Protein AF-A0A7K4B7P2-F1 (afdb_monomer)

Secondary structure (DSSP, 8-state):
-HHHHHTTTSS-HHHHHHHHHHHHHHHHTSPPPHHHHHHHHHHHHHHHGGGS-HHHHHHHHHHHHHHHTTSS-THHHHHHHHHHHHHTT-HHHHT-TTT-SS-GGGTSPPTTTSTTSS-TT--

Structure (mmCIF, N/CA/C/O backbone):
data_AF-A0A7K4B7P2-F1
#
_entry.id   AF-A0A7K4B7P2-F1
#
loop_
_atom_site.group_PDB
_atom_site.id
_atom_site.type_symbol
_atom_site.label_atom_id
_atom_site.label_alt_id
_atom_site.label_comp_id
_atom_site.label_asym_id
_atom_site.label_entity_id
_atom_site.label_seq_id
_atom_site.pdbx_PDB_ins_code
_atom_site.Cartn_x
_atom_site.Cartn_y
_atom_site.Cartn_z
_atom_site.occupancy
_atom_site.B_iso_or_equiv
_atom_site.auth_seq_id
_atom_site.auth_comp_id
_atom_site.auth_asym_id
_atom_site.auth_atom_id
_atom_site.pdbx_PDB_model_num
ATOM 1 N N . MET A 1 1 ? 13.313 4.620 -20.485 1.00 82.69 1 MET A N 1
ATOM 2 C CA . MET A 1 1 ? 12.698 3.725 -21.493 1.00 82.69 1 MET A CA 1
ATOM 3 C C . MET A 1 1 ? 11.807 4.439 -22.514 1.00 82.69 1 MET A C 1
ATOM 5 O O . MET A 1 1 ? 11.794 3.994 -23.649 1.00 82.69 1 MET A O 1
ATOM 9 N N . GLY A 1 2 ? 11.124 5.552 -22.193 1.00 83.56 2 GLY A N 1
ATOM 10 C CA . GLY A 1 2 ? 10.217 6.226 -23.148 1.00 83.56 2 GLY A CA 1
ATOM 11 C C . GLY A 1 2 ? 10.833 6.599 -24.507 1.00 83.56 2 GLY A C 1
ATOM 12 O O . GLY A 1 2 ? 10.188 6.434 -25.532 1.00 83.56 2 GLY A O 1
ATOM 13 N N . ARG A 1 3 ? 12.111 7.005 -24.536 1.00 83.62 3 ARG A N 1
ATOM 14 C CA . ARG A 1 3 ? 12.836 7.290 -25.787 1.00 83.62 3 ARG A CA 1
ATOM 15 C C . ARG A 1 3 ? 12.987 6.058 -26.692 1.00 83.62 3 ARG A C 1
ATOM 17 O O . ARG A 1 3 ? 12.786 6.194 -27.887 1.00 83.62 3 ARG A O 1
ATOM 24 N N . LEU A 1 4 ? 13.286 4.888 -26.117 1.00 84.81 4 LEU A N 1
ATOM 25 C CA . LEU A 1 4 ? 13.428 3.621 -26.851 1.00 84.81 4 LEU A CA 1
ATOM 26 C C . LEU A 1 4 ? 12.094 3.189 -27.477 1.00 84.81 4 LEU A C 1
ATOM 28 O O . LEU A 1 4 ? 12.049 2.776 -28.628 1.00 84.81 4 LEU A O 1
ATOM 32 N N . VAL A 1 5 ? 10.998 3.325 -26.725 1.00 84.81 5 VAL A N 1
ATOM 33 C CA . VAL A 1 5 ? 9.649 2.995 -27.216 1.00 84.81 5 VAL A CA 1
ATOM 34 C C . VAL A 1 5 ? 9.214 3.962 -28.323 1.00 84.81 5 VAL A C 1
ATOM 36 O O . VAL A 1 5 ? 8.577 3.550 -29.288 1.00 84.81 5 VAL A O 1
ATOM 39 N N . ALA A 1 6 ? 9.581 5.242 -28.212 1.00 83.25 6 ALA A N 1
ATOM 40 C CA . ALA A 1 6 ? 9.258 6.257 -29.212 1.00 83.25 6 ALA A CA 1
ATOM 41 C C . ALA A 1 6 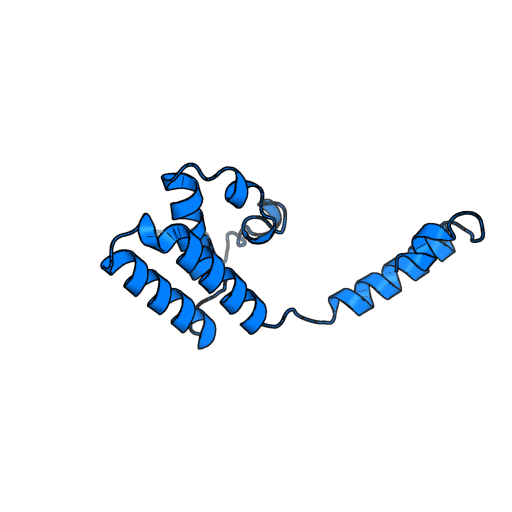? 10.049 6.098 -30.526 1.00 83.25 6 ALA A C 1
ATOM 43 O O . ALA A 1 6 ? 9.553 6.492 -31.577 1.00 83.25 6 ALA A O 1
ATOM 44 N N . SER A 1 7 ? 11.246 5.500 -30.501 1.00 76.38 7 SER A N 1
ATOM 45 C CA . SER A 1 7 ? 12.098 5.287 -31.683 1.00 76.38 7 SER A CA 1
ATOM 46 C C . SER A 1 7 ? 11.806 3.986 -32.450 1.00 76.38 7 SER A C 1
ATOM 48 O O . SER A 1 7 ? 12.668 3.500 -33.179 1.00 76.38 7 SER A O 1
ATOM 50 N N . ARG A 1 8 ? 10.598 3.417 -32.311 1.00 66.50 8 ARG A N 1
ATOM 51 C CA . ARG A 1 8 ? 10.213 2.094 -32.849 1.00 66.50 8 ARG A CA 1
ATOM 52 C C . ARG A 1 8 ? 10.375 1.939 -34.368 1.00 66.50 8 ARG A C 1
ATOM 54 O O . ARG A 1 8 ? 10.548 0.827 -34.842 1.00 66.50 8 ARG A O 1
ATOM 61 N N . THR A 1 9 ? 10.298 3.020 -35.139 1.00 66.12 9 THR A N 1
ATOM 62 C CA . THR A 1 9 ? 10.434 2.993 -36.607 1.00 66.12 9 THR A CA 1
ATOM 63 C C . THR A 1 9 ? 11.880 2.985 -37.103 1.00 66.12 9 THR A C 1
ATOM 65 O O . THR A 1 9 ? 12.097 2.775 -38.291 1.00 66.12 9 THR A O 1
ATOM 68 N N . ALA A 1 10 ? 12.861 3.225 -36.228 1.00 72.50 10 ALA A N 1
ATOM 69 C CA . ALA A 1 10 ? 14.272 3.366 -36.598 1.00 72.50 10 ALA A CA 1
ATOM 70 C C . ALA A 1 10 ? 15.126 2.122 -36.293 1.00 72.50 10 ALA A C 1
ATOM 72 O O . ALA A 1 10 ? 16.324 2.136 -36.562 1.00 72.50 10 ALA A O 1
ATOM 73 N N . MET A 1 11 ? 14.536 1.076 -35.711 1.00 74.50 11 MET A N 1
ATOM 74 C CA . MET A 1 11 ? 15.244 -0.117 -35.251 1.00 74.50 11 MET A CA 1
ATOM 75 C C . MET A 1 11 ? 14.477 -1.373 -35.653 1.00 74.50 11 MET A C 1
ATOM 77 O O . MET A 1 11 ? 13.249 -1.344 -35.771 1.00 74.50 11 MET A O 1
ATOM 81 N N . ASP A 1 12 ? 15.199 -2.475 -35.827 1.00 87.38 12 ASP A N 1
ATOM 82 C CA . ASP A 1 12 ? 14.573 -3.778 -36.001 1.00 87.38 12 ASP A CA 1
ATOM 83 C C . ASP A 1 12 ? 13.731 -4.141 -34.749 1.00 87.38 12 ASP A C 1
ATOM 85 O O . ASP A 1 12 ? 14.108 -3.784 -33.618 1.00 87.38 12 ASP A O 1
ATOM 89 N N . PRO A 1 13 ? 12.559 -4.790 -34.902 1.00 85.06 13 PRO A N 1
ATOM 90 C CA . PRO A 1 13 ? 11.715 -5.157 -33.770 1.00 85.06 13 PRO A CA 1
ATOM 91 C C . PRO A 1 13 ? 12.414 -6.039 -32.731 1.00 85.06 13 PRO A C 1
ATOM 93 O O . PRO A 1 13 ? 12.216 -5.812 -31.534 1.00 85.06 13 PRO A O 1
ATOM 96 N N . ASP A 1 14 ? 13.247 -6.993 -33.149 1.00 88.69 14 ASP A N 1
ATOM 97 C CA . ASP A 1 14 ? 13.901 -7.924 -32.226 1.00 88.69 14 ASP A CA 1
ATOM 98 C C . ASP A 1 14 ? 14.976 -7.210 -31.400 1.00 88.69 14 ASP A C 1
ATOM 100 O O . ASP A 1 14 ? 15.052 -7.381 -30.177 1.00 88.69 14 ASP A O 1
ATOM 104 N N . GLU A 1 15 ? 15.738 -6.313 -32.031 1.00 88.00 15 GLU A N 1
ATOM 105 C CA . GLU A 1 15 ? 16.686 -5.432 -31.339 1.00 88.00 15 GLU A CA 1
ATOM 106 C C . GLU A 1 15 ? 15.975 -4.515 -30.335 1.00 88.00 15 GLU A C 1
ATOM 108 O O . GLU A 1 15 ? 16.423 -4.351 -29.194 1.00 88.00 15 GLU A O 1
ATOM 113 N N . SER A 1 16 ? 14.819 -3.969 -30.724 1.00 86.88 16 SER A N 1
ATOM 114 C CA . SER A 1 16 ? 13.999 -3.116 -29.858 1.00 86.88 16 SER A CA 1
ATOM 115 C C . SER A 1 16 ? 13.494 -3.871 -28.628 1.00 86.88 16 SER A C 1
ATOM 117 O O . SER A 1 16 ? 13.548 -3.347 -27.510 1.00 86.88 16 SER A O 1
ATOM 119 N N . PHE A 1 17 ? 13.013 -5.105 -28.806 1.00 90.06 17 PHE A N 1
ATOM 120 C CA . PHE A 1 17 ? 12.532 -5.937 -27.704 1.00 90.06 17 PHE A CA 1
ATOM 121 C C . PHE A 1 17 ? 13.658 -6.349 -26.767 1.00 90.06 17 PHE A C 1
ATOM 123 O O . PHE A 1 17 ? 13.487 -6.274 -25.547 1.00 90.06 17 PHE A O 1
ATOM 130 N N . PHE A 1 18 ? 14.817 -6.729 -27.306 1.00 91.75 18 PHE A N 1
ATOM 131 C CA . PHE A 1 18 ? 15.973 -7.077 -26.490 1.00 91.75 18 PHE A CA 1
ATOM 132 C C . PHE A 1 18 ? 16.447 -5.883 -25.653 1.00 91.75 18 PHE A C 1
ATOM 134 O O . PHE A 1 18 ? 16.626 -6.007 -24.438 1.00 91.75 18 PHE A O 1
ATOM 141 N N . ALA A 1 19 ? 16.571 -4.702 -26.266 1.00 90.44 19 ALA A N 1
ATOM 142 C CA . ALA A 1 19 ? 16.942 -3.476 -25.565 1.00 90.44 19 ALA A CA 1
ATOM 143 C C . ALA A 1 19 ? 15.915 -3.098 -24.485 1.00 90.44 19 ALA A C 1
ATOM 145 O O . ALA A 1 19 ? 16.289 -2.730 -23.368 1.00 90.44 19 ALA A O 1
ATOM 146 N N . TYR A 1 20 ? 14.617 -3.229 -24.783 1.00 91.81 20 TYR A N 1
ATOM 147 C CA . TYR A 1 20 ? 13.558 -2.943 -23.819 1.00 91.81 20 TYR A CA 1
ATOM 148 C C . TYR A 1 20 ? 13.600 -3.913 -22.639 1.00 91.81 20 TYR A C 1
ATOM 150 O O . TYR A 1 20 ? 13.569 -3.475 -21.490 1.00 91.81 20 TYR A O 1
ATOM 158 N N . ARG A 1 21 ? 13.720 -5.219 -22.909 1.00 92.50 21 ARG A N 1
ATOM 159 C CA . ARG A 1 21 ? 13.826 -6.260 -21.882 1.00 92.50 21 ARG A CA 1
ATOM 160 C C . ARG A 1 21 ? 15.002 -5.991 -20.953 1.00 92.50 21 ARG A C 1
ATOM 162 O O . ARG A 1 21 ? 14.822 -6.032 -19.742 1.00 92.50 21 ARG A O 1
ATOM 169 N N . THR A 1 22 ? 16.178 -5.705 -21.503 1.00 93.94 22 THR A N 1
ATOM 170 C CA . THR A 1 22 ? 17.387 -5.432 -20.715 1.00 93.94 22 THR A CA 1
ATOM 171 C C . THR A 1 22 ? 17.174 -4.245 -19.780 1.00 93.94 22 THR A C 1
ATOM 173 O O . THR A 1 22 ? 17.335 -4.386 -18.570 1.00 93.94 22 THR A O 1
ATOM 176 N N . LEU A 1 23 ? 16.681 -3.118 -20.304 1.00 92.19 23 LEU A N 1
ATOM 177 C CA . LEU A 1 23 ? 16.400 -1.931 -19.490 1.00 92.19 23 LEU A CA 1
ATOM 178 C C . LEU A 1 23 ? 15.298 -2.166 -18.450 1.00 92.19 23 LEU A C 1
ATOM 180 O O . LEU A 1 23 ? 15.362 -1.617 -17.350 1.00 92.19 23 LEU A O 1
ATOM 184 N N . LEU A 1 24 ? 14.273 -2.954 -18.782 1.00 91.31 24 LEU A N 1
ATOM 185 C CA . LEU A 1 24 ? 13.208 -3.301 -17.846 1.00 91.31 24 LEU A CA 1
ATOM 186 C C . LEU A 1 24 ? 13.740 -4.175 -16.709 1.00 91.31 24 LEU A C 1
ATOM 188 O O . LEU A 1 24 ? 13.478 -3.873 -15.548 1.00 91.31 24 LEU A O 1
ATOM 192 N N . CYS A 1 25 ? 14.513 -5.217 -17.020 1.00 92.38 25 CYS A N 1
ATOM 193 C CA . CYS A 1 25 ? 15.157 -6.060 -16.016 1.00 92.38 25 CYS A CA 1
ATOM 194 C C . CYS A 1 25 ? 16.077 -5.235 -15.108 1.00 92.38 25 CYS A C 1
ATOM 196 O O . CYS A 1 25 ? 15.985 -5.350 -13.888 1.00 92.38 25 CYS A O 1
ATOM 198 N N . GLU A 1 26 ? 16.898 -4.351 -15.679 1.00 92.25 26 GLU A N 1
ATOM 199 C CA . GLU A 1 26 ? 17.739 -3.428 -14.913 1.00 92.25 26 GLU A CA 1
ATOM 200 C C . GLU A 1 26 ? 16.906 -2.526 -13.997 1.00 92.25 26 GLU A C 1
ATOM 202 O O . GLU A 1 26 ? 17.221 -2.387 -12.817 1.00 92.25 26 GLU A O 1
ATOM 207 N N . ALA A 1 27 ? 15.803 -1.961 -14.489 1.00 88.44 27 ALA A N 1
ATOM 208 C CA . ALA A 1 27 ? 14.928 -1.120 -13.678 1.00 88.44 27 ALA A CA 1
ATOM 209 C C . ALA A 1 27 ? 14.264 -1.894 -12.524 1.00 88.44 27 ALA A C 1
ATOM 211 O O . ALA A 1 27 ? 14.166 -1.369 -11.414 1.00 88.44 27 ALA A O 1
ATOM 212 N N . LEU A 1 28 ? 13.844 -3.140 -12.768 1.00 87.75 28 LEU A N 1
ATOM 213 C CA . LEU A 1 28 ? 13.197 -4.004 -11.776 1.00 87.75 28 LEU A CA 1
A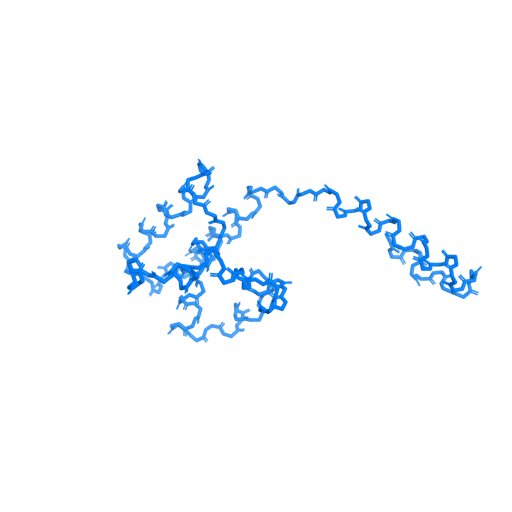TOM 214 C C . LEU A 1 28 ? 14.166 -4.556 -10.721 1.00 87.75 28 LEU A C 1
ATOM 216 O O . LEU A 1 28 ? 13.715 -4.956 -9.650 1.00 87.75 28 LEU A O 1
ATOM 220 N N . THR A 1 29 ? 15.483 -4.535 -10.963 1.00 88.62 29 THR A N 1
ATOM 221 C CA . THR A 1 29 ? 16.473 -4.929 -9.937 1.00 88.62 29 THR A CA 1
ATOM 222 C C . THR A 1 29 ? 16.424 -4.032 -8.700 1.00 88.62 29 THR A C 1
ATOM 224 O O . THR A 1 29 ? 16.806 -4.440 -7.601 1.00 88.62 29 THR A O 1
ATOM 227 N N . LYS A 1 30 ? 15.926 -2.802 -8.850 1.00 82.50 30 LYS A N 1
ATOM 228 C CA . LYS A 1 30 ? 15.806 -1.852 -7.754 1.00 82.50 30 LYS A CA 1
ATOM 229 C C . LYS A 1 30 ? 14.521 -2.103 -6.969 1.00 82.50 30 LYS A C 1
ATOM 231 O O . LYS A 1 30 ? 13.450 -1.618 -7.324 1.00 82.50 30 LYS A O 1
ATOM 236 N N . VAL A 1 31 ? 14.656 -2.803 -5.846 1.00 79.31 31 VAL A N 1
ATOM 237 C CA . VAL A 1 31 ? 13.538 -3.065 -4.931 1.00 79.31 31 VAL A CA 1
ATOM 238 C C . VAL A 1 31 ? 12.949 -1.742 -4.403 1.00 79.31 31 VAL A C 1
ATOM 240 O O . VAL A 1 31 ? 13.707 -0.863 -3.964 1.00 79.31 31 VAL A O 1
ATOM 243 N N . PRO A 1 32 ? 11.611 -1.571 -4.410 1.00 79.88 32 PRO A N 1
ATOM 244 C CA . PRO A 1 32 ? 10.961 -0.430 -3.778 1.00 79.88 32 PRO A CA 1
ATOM 245 C C . PRO A 1 32 ? 11.341 -0.320 -2.299 1.00 79.88 32 PRO A C 1
ATOM 247 O O . PRO A 1 32 ? 11.353 -1.307 -1.564 1.00 79.88 32 PRO A O 1
ATOM 250 N N . ARG A 1 33 ? 11.626 0.898 -1.831 1.00 89.12 33 ARG A N 1
ATOM 251 C CA . ARG A 1 33 ? 11.927 1.125 -0.413 1.00 89.12 33 ARG A CA 1
ATOM 252 C C . ARG A 1 33 ? 10.676 0.862 0.424 1.00 89.12 33 ARG A C 1
ATOM 254 O O . ARG A 1 33 ? 9.633 1.452 0.151 1.00 89.12 33 ARG A O 1
ATOM 261 N N . TYR A 1 34 ? 10.794 0.061 1.484 1.00 91.69 34 TYR A N 1
ATOM 262 C CA . TYR A 1 34 ? 9.685 -0.224 2.409 1.00 91.69 34 TYR A CA 1
ATOM 263 C C . TYR A 1 34 ? 9.072 1.057 3.008 1.00 91.69 34 TYR A C 1
ATOM 265 O O . TYR A 1 34 ? 7.868 1.131 3.241 1.00 91.69 34 TYR A O 1
ATOM 273 N N . THR A 1 35 ? 9.879 2.112 3.168 1.00 95.12 35 THR A N 1
ATOM 274 C CA . THR A 1 35 ? 9.432 3.440 3.607 1.00 95.12 35 THR A CA 1
ATOM 275 C C . THR A 1 35 ? 8.401 4.066 2.671 1.00 95.12 35 THR A C 1
ATOM 277 O O . THR A 1 35 ? 7.503 4.757 3.138 1.00 95.12 35 THR A O 1
ATOM 280 N N . ASN A 1 36 ? 8.481 3.808 1.361 1.00 94.56 36 ASN A N 1
ATOM 281 C CA . ASN A 1 36 ? 7.488 4.308 0.409 1.00 94.56 36 ASN A CA 1
ATOM 282 C C . ASN A 1 36 ? 6.131 3.644 0.653 1.00 94.56 36 ASN A C 1
ATOM 284 O O . ASN A 1 36 ? 5.115 4.330 0.667 1.00 94.56 36 ASN A O 1
ATOM 288 N N . ASN A 1 37 ? 6.121 2.335 0.921 1.00 95.44 37 ASN A N 1
ATOM 289 C CA . ASN A 1 37 ? 4.896 1.626 1.282 1.00 95.44 37 ASN A CA 1
ATOM 290 C C . ASN A 1 37 ? 4.317 2.172 2.590 1.00 95.44 37 ASN A C 1
ATOM 292 O O . ASN A 1 37 ? 3.126 2.438 2.653 1.00 95.44 37 ASN A O 1
ATOM 296 N N . ILE A 1 38 ? 5.152 2.412 3.609 1.00 97.50 38 ILE A N 1
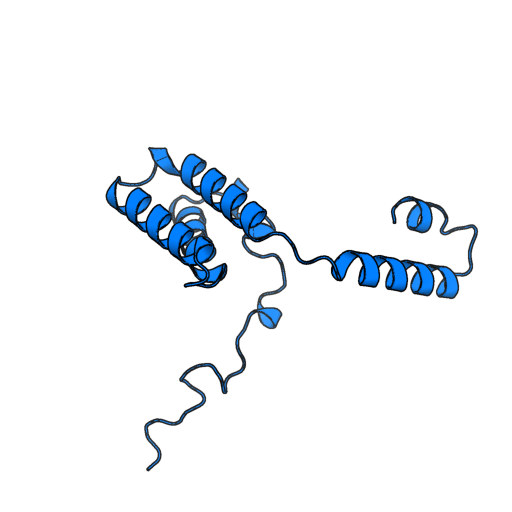ATOM 297 C CA . ILE A 1 38 ? 4.713 3.032 4.871 1.00 97.50 38 ILE A CA 1
ATOM 298 C C . ILE A 1 38 ? 4.047 4.385 4.618 1.00 97.50 38 ILE A C 1
ATOM 300 O O . ILE A 1 38 ? 2.983 4.642 5.171 1.00 97.50 38 ILE A O 1
ATOM 304 N N . ASN A 1 39 ? 4.638 5.234 3.775 1.00 97.81 39 ASN A N 1
ATOM 305 C CA . ASN A 1 39 ? 4.052 6.532 3.451 1.00 97.81 39 ASN A CA 1
ATOM 306 C C . ASN A 1 39 ? 2.667 6.371 2.814 1.00 97.81 39 ASN A C 1
ATOM 308 O O . ASN A 1 39 ? 1.721 7.013 3.260 1.00 97.81 39 ASN A O 1
ATOM 312 N N . VAL A 1 40 ? 2.520 5.474 1.833 1.00 96.88 40 VAL A N 1
ATOM 313 C CA . VAL A 1 40 ? 1.219 5.185 1.204 1.00 96.88 40 VAL A CA 1
ATOM 314 C C . VAL A 1 40 ? 0.202 4.688 2.237 1.00 96.88 40 VAL A C 1
ATOM 316 O O . VAL A 1 40 ? -0.907 5.212 2.300 1.00 96.88 40 VAL A O 1
ATOM 319 N N . LEU A 1 41 ? 0.588 3.745 3.102 1.00 97.94 41 LEU A N 1
ATOM 320 C CA . LEU A 1 41 ? -0.275 3.220 4.167 1.00 97.94 41 LEU A CA 1
ATOM 321 C C . LEU A 1 41 ? -0.740 4.329 5.128 1.00 97.94 41 LEU A C 1
ATOM 323 O O . LEU A 1 41 ? -1.915 4.381 5.483 1.00 97.94 41 LEU A O 1
ATOM 327 N N . LEU A 1 42 ? 0.159 5.237 5.523 1.00 98.31 42 LEU A N 1
ATOM 328 C CA . LEU A 1 42 ? -0.171 6.371 6.391 1.00 98.31 42 LEU A CA 1
ATOM 329 C C . LEU A 1 42 ? -1.090 7.386 5.701 1.00 98.31 42 LEU A C 1
ATOM 331 O O . LEU A 1 42 ? -2.005 7.902 6.340 1.00 98.31 42 LEU A O 1
ATOM 335 N N . HIS A 1 43 ? -0.892 7.647 4.406 1.00 97.81 43 HIS A N 1
ATOM 336 C CA . HIS A 1 43 ? -1.785 8.513 3.634 1.00 97.81 43 HIS A CA 1
ATOM 337 C C . HIS A 1 43 ? -3.204 7.939 3.547 1.00 97.81 43 HIS A C 1
ATOM 339 O O . HIS A 1 43 ? -4.168 8.665 3.783 1.00 97.81 43 HIS A O 1
ATOM 345 N N . ILE A 1 44 ? -3.341 6.638 3.281 1.00 97.12 44 ILE A N 1
ATOM 346 C CA . ILE A 1 44 ? -4.645 5.961 3.238 1.00 97.12 44 ILE A CA 1
ATOM 347 C C . ILE A 1 44 ? -5.296 5.938 4.633 1.00 97.12 44 ILE A C 1
ATOM 349 O O . ILE A 1 44 ? -6.493 6.188 4.764 1.00 97.12 44 ILE A O 1
ATOM 353 N N . LEU A 1 45 ? -4.525 5.700 5.700 1.00 98.06 45 LEU A N 1
ATOM 354 C CA . LEU A 1 45 ? -5.033 5.814 7.072 1.00 98.06 45 LEU A CA 1
ATOM 355 C C . LEU A 1 45 ? -5.572 7.224 7.357 1.00 98.06 45 LEU A C 1
ATOM 357 O O . LEU A 1 45 ? -6.660 7.364 7.914 1.00 98.06 45 LEU A O 1
ATOM 361 N N . GLY A 1 46 ? -4.828 8.265 6.971 1.00 97.56 46 GLY A N 1
ATOM 362 C CA . GLY A 1 46 ? -5.263 9.655 7.106 1.00 97.56 46 GLY A CA 1
ATOM 363 C C . GLY A 1 46 ? -6.566 9.925 6.355 1.00 97.56 46 GLY A C 1
ATOM 364 O O . GLY A 1 46 ? -7.476 10.536 6.913 1.00 97.56 46 GLY A O 1
ATOM 365 N N . TYR A 1 47 ? -6.693 9.387 5.141 1.00 97.12 47 TYR A N 1
ATOM 366 C CA . TYR A 1 47 ? -7.902 9.481 4.325 1.00 97.12 47 TYR A CA 1
ATOM 367 C C . TYR A 1 47 ? -9.143 8.902 5.029 1.00 97.12 47 TYR A C 1
ATOM 369 O O . TYR A 1 47 ? -10.201 9.527 5.045 1.00 97.12 47 TYR A O 1
ATOM 377 N N . PHE A 1 48 ? -9.014 7.739 5.675 1.00 97.19 48 PHE A N 1
ATOM 378 C CA . PHE A 1 48 ? -10.121 7.110 6.405 1.00 97.19 48 PHE A CA 1
ATOM 379 C C . PHE A 1 48 ? -10.317 7.631 7.827 1.00 97.19 48 PHE A C 1
ATOM 381 O O . PHE A 1 48 ? -11.261 7.209 8.493 1.00 97.19 48 PHE A O 1
ATOM 388 N N . SER A 1 49 ? -9.456 8.525 8.317 1.00 94.81 49 SER A N 1
ATOM 389 C CA . SER A 1 49 ? -9.404 8.863 9.738 1.00 94.81 49 SER A CA 1
ATOM 390 C C . SER A 1 49 ? -10.743 9.384 10.286 1.00 94.81 49 SER A C 1
ATOM 392 O O . SER A 1 49 ? -11.157 8.962 11.358 1.00 94.81 49 SER A O 1
ATOM 394 N N . GLU A 1 50 ? -11.498 10.199 9.561 1.00 96.75 50 GLU A N 1
ATOM 395 C CA . GLU A 1 50 ? -12.810 10.676 10.039 1.00 96.75 50 GLU A CA 1
ATOM 396 C C . GLU A 1 50 ? -13.924 9.611 9.977 1.00 96.75 50 GLU A C 1
ATOM 398 O O . GLU A 1 50 ? -14.989 9.784 10.563 1.00 96.75 50 GLU A O 1
ATOM 403 N N . LYS A 1 51 ? -13.688 8.485 9.292 1.00 97.06 51 LYS A N 1
ATOM 404 C CA . LYS A 1 51 ? -14.668 7.404 9.089 1.00 97.06 51 LYS A CA 1
ATOM 405 C C . LYS A 1 51 ? -14.481 6.222 10.049 1.00 97.06 51 LYS A C 1
ATOM 407 O O . LYS A 1 51 ? -15.315 5.321 10.064 1.00 97.06 51 LYS A O 1
ATOM 412 N N . VAL A 1 52 ? -13.396 6.189 10.828 1.00 97.69 52 VAL A N 1
ATOM 413 C CA . VAL A 1 52 ? -13.036 5.051 11.695 1.00 97.69 52 VAL A CA 1
ATOM 414 C C . VAL A 1 52 ? -12.917 5.452 13.163 1.00 97.69 52 VAL A C 1
ATOM 416 O O . VAL A 1 52 ? -12.521 6.570 13.501 1.00 97.69 52 VAL A O 1
ATOM 419 N N . SER A 1 53 ? -13.212 4.513 14.059 1.00 98.00 53 SER A N 1
ATOM 420 C CA . SER A 1 53 ? -13.053 4.708 15.498 1.00 98.00 53 SER A CA 1
ATOM 421 C C . SER A 1 53 ? -11.585 4.893 15.890 1.00 98.00 53 SER A C 1
ATOM 423 O O . SER A 1 53 ? -10.662 4.423 15.221 1.00 98.00 53 SER A O 1
ATOM 425 N N . ILE A 1 54 ? -11.349 5.519 17.045 1.00 97.94 54 ILE A N 1
ATOM 426 C CA . ILE A 1 54 ? -9.999 5.664 17.607 1.00 97.94 54 ILE A CA 1
ATOM 427 C C . ILE A 1 54 ? -9.296 4.307 17.796 1.00 97.94 54 ILE A C 1
ATOM 429 O O . ILE A 1 54 ? -8.093 4.189 17.565 1.00 97.94 54 ILE A O 1
ATOM 433 N N . ASN A 1 55 ? -10.049 3.259 18.145 1.00 98.31 55 ASN A N 1
ATOM 434 C CA . ASN A 1 55 ? -9.518 1.910 18.331 1.00 98.31 55 ASN A CA 1
ATOM 435 C C . ASN A 1 55 ? -9.031 1.304 17.011 1.00 98.31 55 ASN A C 1
ATOM 437 O O . ASN A 1 55 ? -7.959 0.700 16.978 1.00 98.31 55 ASN A O 1
ATOM 441 N N . GLU A 1 56 ? -9.771 1.513 15.922 1.00 98.19 56 GLU A N 1
ATOM 442 C CA . GLU A 1 56 ? -9.375 1.091 14.576 1.00 98.19 56 GLU A CA 1
ATOM 443 C C . GLU A 1 56 ? -8.141 1.847 14.079 1.00 98.19 56 GLU A C 1
ATOM 44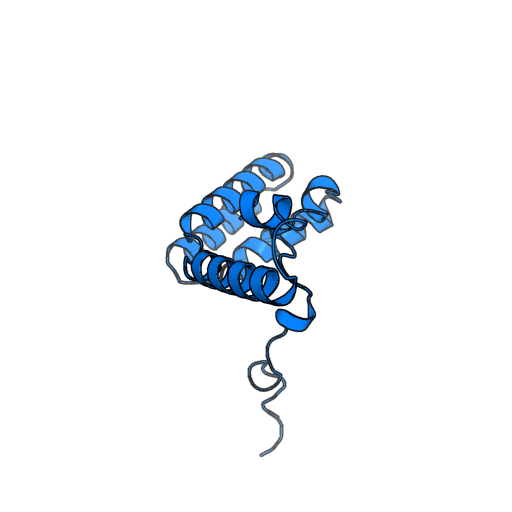5 O O . GLU A 1 56 ? -7.217 1.215 13.565 1.00 98.19 56 GLU A O 1
ATOM 450 N N . LYS A 1 57 ? -8.070 3.171 14.299 1.00 98.00 57 LYS A N 1
ATOM 451 C CA . LYS A 1 57 ? -6.867 3.968 13.982 1.00 98.00 57 LYS A CA 1
ATOM 452 C C . LYS A 1 57 ? -5.645 3.416 14.702 1.00 98.00 57 LYS A C 1
ATOM 454 O O . LYS A 1 57 ? -4.622 3.143 14.078 1.00 98.00 57 LYS A O 1
ATOM 459 N N . ASN A 1 58 ? -5.768 3.220 16.014 1.00 98.31 58 ASN A N 1
ATOM 460 C CA . ASN A 1 58 ? -4.682 2.728 16.853 1.00 98.31 58 ASN A CA 1
ATOM 461 C C . ASN A 1 58 ? -4.252 1.319 16.444 1.00 98.31 58 ASN A C 1
ATOM 463 O O . ASN A 1 58 ? -3.059 1.024 16.421 1.00 98.31 58 ASN A O 1
ATOM 467 N N . TYR A 1 59 ? -5.202 0.450 16.102 1.00 98.38 59 TYR A N 1
ATOM 468 C CA . TYR A 1 59 ? -4.884 -0.875 15.588 1.00 98.38 59 TYR A CA 1
ATOM 469 C C . TYR A 1 59 ? -4.141 -0.801 14.251 1.00 98.38 59 TYR A C 1
ATOM 471 O O . TYR A 1 59 ? -3.080 -1.408 14.121 1.00 98.38 59 TYR A O 1
ATOM 479 N N . CYS A 1 60 ? -4.620 0.001 13.298 1.00 98.31 60 CYS A N 1
ATOM 480 C CA . CYS A 1 60 ? -3.959 0.175 12.007 1.00 98.31 60 CYS A CA 1
ATOM 481 C C . CYS A 1 60 ? -2.533 0.724 12.153 1.00 98.31 60 CYS A C 1
ATOM 483 O O . CYS A 1 60 ? -1.616 0.215 11.511 1.00 98.31 60 CYS A O 1
ATOM 485 N N . LEU A 1 61 ? -2.317 1.708 13.031 1.00 98.50 61 LEU A N 1
ATOM 486 C CA . LEU A 1 61 ? -0.979 2.225 13.331 1.00 98.50 61 LEU A CA 1
ATOM 487 C C . LEU A 1 61 ? -0.052 1.132 13.871 1.00 98.50 61 LEU A C 1
ATOM 489 O O . LEU A 1 61 ? 1.079 1.025 13.405 1.00 98.50 61 LEU A O 1
ATOM 493 N N . ARG A 1 62 ? -0.531 0.279 14.790 1.00 98.44 62 ARG A N 1
ATOM 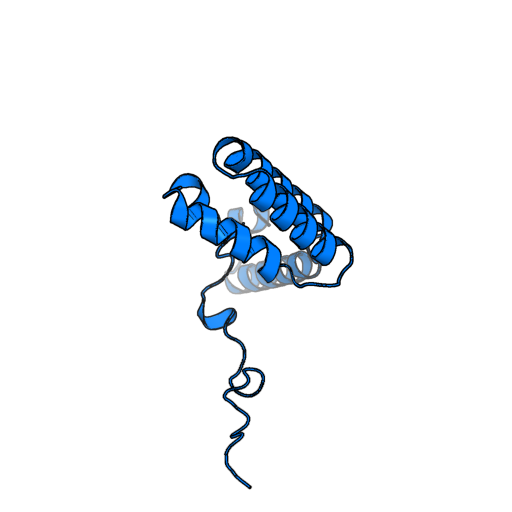494 C CA . ARG A 1 62 ? 0.257 -0.861 15.292 1.00 98.44 62 ARG A CA 1
ATOM 495 C C . ARG A 1 62 ? 0.627 -1.837 14.178 1.00 98.44 62 ARG A C 1
ATOM 497 O O . ARG A 1 62 ? 1.759 -2.302 14.139 1.00 98.44 62 ARG A O 1
ATOM 504 N N . VAL A 1 63 ? -0.294 -2.143 13.265 1.00 98.06 63 VAL A N 1
ATOM 505 C CA . VAL A 1 63 ? -0.021 -3.058 12.143 1.00 98.06 63 VAL A CA 1
ATOM 506 C C . VAL A 1 63 ? 0.993 -2.452 11.160 1.00 98.06 63 VAL A C 1
ATOM 508 O O . VAL A 1 63 ? 1.912 -3.142 10.717 1.00 98.06 63 VAL A O 1
ATOM 511 N N . ILE A 1 64 ? 0.894 -1.151 10.863 1.00 98.31 64 ILE A N 1
ATOM 512 C CA . ILE A 1 64 ? 1.895 -0.432 10.053 1.00 98.31 64 ILE A CA 1
ATOM 513 C C . ILE A 1 64 ? 3.265 -0.449 10.746 1.00 98.31 64 ILE A C 1
ATOM 515 O O . ILE A 1 64 ? 4.289 -0.631 10.084 1.00 98.31 64 ILE A O 1
ATOM 519 N N . ASP A 1 65 ? 3.298 -0.291 12.069 1.00 98.19 65 ASP A N 1
ATOM 520 C CA . ASP A 1 65 ? 4.537 -0.312 12.845 1.00 98.19 65 ASP A CA 1
ATOM 521 C C . ASP A 1 65 ? 5.192 -1.702 12.869 1.00 98.19 65 ASP A C 1
ATOM 523 O O . ASP A 1 65 ? 6.406 -1.819 12.707 1.00 98.19 65 ASP A O 1
ATOM 527 N N . ARG A 1 66 ? 4.399 -2.779 12.933 1.00 98.06 66 ARG A N 1
ATOM 528 C CA . ARG A 1 66 ? 4.911 -4.146 12.745 1.00 98.06 66 ARG A CA 1
ATOM 529 C C . ARG A 1 66 ? 5.578 -4.323 11.382 1.00 98.06 66 ARG A C 1
ATOM 531 O O . ARG A 1 66 ? 6.663 -4.895 11.307 1.00 98.06 66 ARG A O 1
ATOM 538 N N . TYR A 1 67 ? 4.964 -3.816 10.308 1.00 97.31 67 TYR A N 1
ATOM 539 C CA . TYR A 1 67 ? 5.576 -3.842 8.974 1.00 97.31 67 TYR A CA 1
ATOM 540 C C . TYR A 1 67 ? 6.876 -3.024 8.934 1.00 97.31 67 TYR A C 1
ATOM 542 O O . TYR A 1 67 ? 7.882 -3.489 8.400 1.00 97.31 67 TYR A O 1
ATOM 550 N N . ARG A 1 68 ? 6.896 -1.839 9.561 1.00 97.00 68 ARG A N 1
ATOM 551 C CA . ARG A 1 68 ? 8.097 -0.996 9.684 1.00 97.00 68 ARG A CA 1
ATOM 552 C C . ARG A 1 68 ? 9.256 -1.723 10.365 1.00 97.00 68 ARG A C 1
ATOM 554 O O . ARG A 1 68 ? 10.390 -1.581 9.919 1.00 97.00 68 ARG A O 1
ATOM 561 N N . HIS A 1 69 ? 8.971 -2.507 11.400 1.00 97.00 69 HIS A N 1
ATOM 562 C CA . HIS A 1 69 ? 9.964 -3.277 12.148 1.00 97.00 69 HIS A CA 1
ATOM 563 C C . HIS A 1 69 ? 10.230 -4.677 11.570 1.00 97.00 69 HIS A C 1
ATOM 565 O O . HIS A 1 69 ? 10.871 -5.494 12.227 1.00 97.00 69 HIS A O 1
ATOM 571 N N . ASN A 1 70 ? 9.763 -4.969 10.349 1.00 93.75 70 ASN A N 1
ATOM 572 C CA . ASN A 1 70 ? 9.934 -6.266 9.683 1.00 93.75 70 ASN A CA 1
ATOM 573 C C . ASN A 1 70 ? 9.351 -7.458 10.479 1.00 93.75 70 ASN A C 1
ATOM 575 O O . ASN A 1 70 ? 9.825 -8.586 10.379 1.00 93.75 70 ASN A O 1
ATOM 579 N N . GLN A 1 71 ? 8.310 -7.206 11.278 1.00 96.25 71 GLN A N 1
ATOM 580 C CA . GLN A 1 71 ? 7.577 -8.194 12.087 1.00 96.25 71 GLN A CA 1
ATOM 581 C C . GLN A 1 71 ? 6.266 -8.652 11.419 1.00 96.25 71 GLN A C 1
ATOM 583 O O . GLN A 1 71 ? 5.483 -9.406 12.007 1.00 96.25 71 GLN A O 1
ATOM 588 N N . ALA A 1 72 ? 5.987 -8.129 10.227 1.00 93.88 72 ALA A N 1
ATOM 589 C CA . ALA A 1 72 ? 4.827 -8.421 9.398 1.00 93.88 72 ALA A CA 1
ATOM 590 C C . ALA A 1 72 ? 5.172 -8.163 7.926 1.00 93.88 72 ALA A C 1
ATOM 592 O O . ALA A 1 72 ? 6.067 -7.373 7.616 1.00 93.88 72 ALA A O 1
ATOM 593 N N . THR A 1 73 ? 4.442 -8.798 7.011 1.00 93.12 73 THR A N 1
ATOM 594 C CA . THR A 1 73 ? 4.548 -8.516 5.573 1.00 93.12 73 THR A CA 1
ATOM 595 C C . THR A 1 73 ? 3.701 -7.295 5.203 1.00 93.12 73 THR A C 1
ATOM 597 O O . THR A 1 73 ? 2.809 -6.898 5.950 1.00 93.12 73 THR A O 1
ATOM 600 N N . LEU A 1 74 ? 3.924 -6.715 4.017 1.00 93.44 74 LEU A N 1
ATOM 601 C CA . LEU A 1 74 ? 3.094 -5.613 3.501 1.00 93.44 74 LEU A CA 1
ATOM 602 C C . LEU A 1 74 ? 1.608 -5.996 3.383 1.00 93.44 74 LEU A C 1
ATOM 604 O O . LEU A 1 74 ? 0.741 -5.127 3.461 1.00 93.44 74 LEU A O 1
ATOM 608 N N . ALA A 1 75 ? 1.312 -7.285 3.192 1.00 91.81 75 ALA A N 1
ATOM 609 C CA . ALA A 1 75 ? -0.053 -7.770 3.043 1.00 91.81 75 ALA A CA 1
ATOM 610 C C . ALA A 1 75 ? -0.910 -7.465 4.279 1.00 91.81 75 ALA A C 1
ATOM 612 O O . ALA A 1 75 ? -2.075 -7.125 4.124 1.00 91.81 75 ALA A O 1
ATOM 613 N N . GLU A 1 76 ? -0.343 -7.518 5.486 1.00 94.69 76 GLU A N 1
ATOM 614 C CA . GLU A 1 76 ? -1.097 -7.316 6.726 1.00 94.69 76 GLU A CA 1
ATOM 615 C C . GLU A 1 76 ? -1.716 -5.902 6.831 1.00 94.69 76 GLU A C 1
ATOM 617 O O . GLU A 1 76 ? -2.946 -5.800 6.863 1.00 94.69 76 GLU A O 1
ATOM 622 N N . PRO A 1 77 ? -0.943 -4.791 6.804 1.00 96.94 77 PRO A N 1
ATOM 623 C CA . PRO A 1 77 ? -1.529 -3.450 6.828 1.00 96.94 77 PRO A CA 1
ATOM 624 C C . PRO A 1 77 ? -2.320 -3.132 5.554 1.00 96.94 77 PRO A C 1
ATOM 626 O O . PRO A 1 77 ? -3.328 -2.430 5.623 1.00 96.94 77 PRO A O 1
ATOM 629 N N . ARG A 1 78 ? -1.898 -3.647 4.390 1.00 95.81 78 ARG A N 1
ATOM 630 C CA . ARG A 1 78 ? -2.600 -3.406 3.123 1.00 95.81 78 ARG A CA 1
ATOM 631 C C . ARG A 1 78 ? -4.002 -4.007 3.137 1.00 95.81 78 ARG A C 1
ATOM 633 O O . ARG A 1 78 ? -4.948 -3.316 2.779 1.00 95.81 78 ARG A O 1
ATOM 640 N N . ASN A 1 79 ? -4.149 -5.256 3.573 1.00 95.00 79 ASN A N 1
ATOM 641 C CA . ASN A 1 79 ? -5.442 -5.938 3.603 1.00 95.00 79 ASN A CA 1
ATOM 642 C C . ASN A 1 79 ? -6.374 -5.324 4.655 1.00 95.00 79 ASN A C 1
ATOM 644 O O . ASN A 1 79 ? -7.573 -5.206 4.408 1.00 95.00 79 ASN A O 1
ATOM 648 N N . LEU A 1 80 ? -5.832 -4.866 5.792 1.00 97.44 80 LEU A N 1
ATOM 649 C CA . LEU A 1 80 ? -6.608 -4.106 6.774 1.00 97.44 80 LEU A CA 1
ATOM 650 C C . LEU A 1 80 ? -7.198 -2.835 6.147 1.00 97.44 80 LEU A C 1
ATOM 652 O O . LEU A 1 80 ? -8.400 -2.608 6.245 1.00 97.44 80 LEU A O 1
ATOM 656 N N . LEU A 1 81 ? -6.383 -2.030 5.464 1.00 97.75 81 LEU A N 1
ATOM 657 C CA . LEU A 1 81 ? -6.865 -0.819 4.796 1.00 97.75 81 LEU A CA 1
ATOM 658 C C . LEU A 1 81 ? -7.814 -1.134 3.633 1.00 97.75 81 LEU A C 1
ATOM 660 O O . LEU A 1 81 ? -8.803 -0.431 3.451 1.00 97.75 81 LEU A O 1
ATOM 664 N N . TYR A 1 82 ? -7.571 -2.214 2.890 1.00 96.56 82 TYR A N 1
ATOM 665 C CA . TYR A 1 82 ? -8.472 -2.653 1.824 1.00 96.56 82 TYR A CA 1
ATOM 666 C C . TYR A 1 82 ? -9.850 -3.050 2.368 1.00 96.56 82 TYR A C 1
ATOM 668 O O . TYR A 1 82 ? -10.870 -2.745 1.758 1.00 96.56 82 TYR A O 1
ATOM 676 N N . SER A 1 83 ? -9.913 -3.633 3.570 1.00 96.94 83 SER A N 1
ATOM 677 C CA . SER A 1 83 ? -11.195 -3.906 4.230 1.00 96.94 83 SER A CA 1
ATOM 678 C C . SER A 1 83 ? -12.011 -2.629 4.471 1.00 96.94 83 SER A C 1
ATOM 680 O O . SER A 1 83 ? -13.239 -2.659 4.400 1.00 96.94 83 SER A O 1
ATOM 682 N N . TRP A 1 84 ? -11.350 -1.487 4.700 1.00 97.62 84 TRP A N 1
ATOM 683 C CA . TRP A 1 84 ? -12.017 -0.191 4.825 1.00 97.62 84 TRP A CA 1
ATOM 684 C C . TRP A 1 84 ? -12.461 0.364 3.477 1.00 97.62 84 TRP A C 1
ATOM 686 O O . TRP A 1 84 ? -13.559 0.907 3.409 1.00 97.62 84 TRP A O 1
ATOM 696 N N . VAL A 1 85 ? -11.668 0.180 2.416 1.00 96.81 85 VAL A N 1
ATOM 697 C CA . VAL A 1 85 ? -12.078 0.504 1.037 1.00 96.81 85 VAL A CA 1
ATOM 698 C C . VAL A 1 85 ? -13.394 -0.199 0.702 1.00 96.81 85 VAL A C 1
ATOM 700 O O . VAL A 1 85 ? -14.352 0.463 0.311 1.00 96.81 85 VAL A O 1
ATOM 703 N N . ILE A 1 86 ? -13.481 -1.508 0.970 1.00 96.50 86 ILE A N 1
ATOM 704 C CA . ILE A 1 86 ? -14.707 -2.296 0.775 1.00 96.50 86 ILE A CA 1
ATOM 705 C C . ILE A 1 86 ? -15.837 -1.775 1.671 1.00 96.50 86 ILE A C 1
ATOM 707 O O . ILE A 1 86 ? -16.931 -1.487 1.191 1.00 96.50 86 ILE A O 1
ATOM 711 N N . ARG A 1 87 ? -15.583 -1.634 2.980 1.00 97.06 87 ARG A N 1
ATOM 712 C CA . ARG A 1 87 ? -16.608 -1.233 3.958 1.00 97.06 87 ARG A CA 1
ATOM 713 C C . ARG A 1 87 ? -17.231 0.122 3.636 1.00 97.06 87 ARG A C 1
ATOM 715 O O . ARG A 1 87 ? -18.425 0.303 3.847 1.00 97.06 87 ARG A O 1
ATOM 722 N N . PHE A 1 88 ? -16.420 1.075 3.192 1.00 96.94 88 PHE A N 1
ATOM 723 C CA . PHE A 1 88 ? -16.862 2.434 2.896 1.00 96.94 88 PHE A CA 1
ATOM 724 C C . PHE A 1 88 ? -17.207 2.652 1.421 1.00 96.94 88 PHE A C 1
ATOM 726 O O . PHE A 1 88 ? -17.509 3.788 1.062 1.00 96.94 88 PHE A O 1
ATOM 733 N N . GLN A 1 89 ? -17.182 1.590 0.605 1.00 96.06 89 GLN A N 1
ATOM 734 C CA . GLN A 1 89 ? -17.495 1.616 -0.827 1.00 96.06 89 GLN A CA 1
ATOM 735 C C . GLN A 1 89 ? -16.694 2.696 -1.569 1.00 96.06 89 GLN A C 1
ATOM 737 O O . GLN A 1 89 ? -17.232 3.511 -2.319 1.00 96.06 89 GLN A O 1
ATOM 742 N N . ASP A 1 90 ? -15.389 2.745 -1.295 1.00 93.56 90 ASP A N 1
ATOM 743 C CA . ASP A 1 90 ? -14.511 3.781 -1.826 1.00 93.56 90 ASP A CA 1
ATOM 744 C C . ASP A 1 90 ? -13.996 3.424 -3.224 1.00 93.56 90 ASP A C 1
ATOM 746 O O . ASP A 1 90 ? -12.909 2.870 -3.380 1.00 93.56 90 ASP A O 1
ATOM 750 N N . HIS A 1 91 ? -14.777 3.764 -4.249 1.00 91.38 91 HIS A N 1
ATOM 751 C CA . HIS A 1 91 ? -14.439 3.452 -5.643 1.00 91.38 91 HIS A CA 1
ATOM 752 C C . HIS A 1 91 ? -13.124 4.091 -6.118 1.00 91.38 91 HIS A C 1
ATOM 754 O O . HIS A 1 91 ? -12.453 3.556 -6.993 1.00 91.38 91 HIS A O 1
ATOM 760 N N . PHE A 1 92 ? -12.716 5.226 -5.538 1.00 90.19 92 PHE A N 1
ATOM 761 C CA . PHE A 1 92 ? -11.458 5.873 -5.915 1.00 90.19 92 PHE A CA 1
ATOM 762 C C . PHE A 1 92 ? -10.238 5.063 -5.460 1.00 90.19 92 PHE A C 1
ATOM 764 O O . PHE A 1 92 ? -9.245 4.964 -6.187 1.00 90.19 92 PHE A O 1
ATOM 771 N N . LEU A 1 93 ? -10.294 4.513 -4.245 1.00 92.19 93 LEU A N 1
ATOM 772 C CA . LEU A 1 93 ? -9.234 3.670 -3.703 1.00 92.19 93 LEU A CA 1
ATOM 773 C C . LEU A 1 93 ? -9.309 2.224 -4.201 1.00 92.19 93 LEU A C 1
ATOM 775 O O . LEU A 1 93 ? -8.267 1.575 -4.278 1.00 92.19 93 LEU A O 1
ATOM 779 N N . GLU A 1 94 ? -10.498 1.736 -4.552 1.00 90.25 94 GLU A N 1
ATOM 780 C CA . GLU A 1 94 ? -10.728 0.392 -5.094 1.00 90.25 94 GLU A CA 1
ATOM 781 C C . GLU A 1 94 ? -9.874 0.115 -6.341 1.00 90.25 94 GLU A C 1
ATOM 783 O O . GLU A 1 94 ? -9.208 -0.919 -6.409 1.00 90.25 94 GLU A O 1
ATOM 788 N N . ASP A 1 95 ? -9.789 1.084 -7.255 1.00 88.25 95 ASP A N 1
ATOM 789 C CA . ASP A 1 95 ? -9.050 0.961 -8.520 1.00 88.25 95 ASP A CA 1
ATOM 790 C C . ASP A 1 95 ? -7.537 1.237 -8.396 1.00 88.25 95 ASP A C 1
ATOM 792 O O . ASP A 1 95 ? -6.794 1.203 -9.383 1.00 88.25 95 ASP A O 1
ATOM 796 N N . GLN A 1 96 ? -7.027 1.526 -7.192 1.00 91.94 96 GLN A N 1
ATOM 797 C CA . GLN A 1 96 ? -5.605 1.816 -7.010 1.00 91.94 96 GLN A CA 1
ATOM 798 C C . GLN A 1 96 ? -4.763 0.542 -7.111 1.00 91.94 96 GLN A C 1
ATOM 800 O O . GLN A 1 96 ? -4.888 -0.385 -6.306 1.00 91.94 96 GLN A O 1
ATOM 805 N N . THR A 1 97 ? -3.768 0.558 -8.005 1.00 90.81 97 THR A N 1
ATOM 806 C CA . THR A 1 97 ? -2.790 -0.532 -8.194 1.00 90.81 97 THR A CA 1
ATOM 807 C C . THR A 1 97 ? -2.087 -0.948 -6.897 1.00 90.81 97 THR A C 1
ATOM 809 O O . THR A 1 97 ? -1.600 -2.066 -6.787 1.00 90.81 97 THR A O 1
ATOM 812 N N . PHE A 1 98 ? -2.037 -0.086 -5.877 1.00 92.75 98 PHE A N 1
ATOM 813 C CA . PHE A 1 98 ? -1.466 -0.437 -4.576 1.00 92.75 98 PHE A CA 1
ATOM 814 C C . PHE A 1 98 ? -2.158 -1.641 -3.909 1.00 92.75 98 PHE A C 1
ATOM 816 O O . PHE A 1 98 ? -1.478 -2.448 -3.269 1.00 92.75 98 PHE A O 1
ATOM 823 N N . PHE A 1 99 ? -3.480 -1.780 -4.062 1.00 91.19 99 PHE A N 1
ATOM 824 C CA . PHE A 1 99 ? -4.250 -2.872 -3.459 1.00 91.19 99 PHE A CA 1
ATOM 825 C C . PHE A 1 99 ? -4.230 -4.156 -4.291 1.00 91.19 99 PHE A C 1
ATOM 827 O O . PHE A 1 99 ? -4.224 -5.243 -3.715 1.00 91.19 99 PHE A O 1
ATOM 834 N N . ALA A 1 100 ? -4.116 -4.038 -5.614 1.00 84.94 100 ALA A N 1
ATOM 835 C CA . ALA A 1 100 ? -4.016 -5.162 -6.541 1.00 84.94 100 ALA A CA 1
ATOM 836 C C . ALA A 1 100 ? -2.900 -4.921 -7.582 1.00 84.94 100 ALA A C 1
ATOM 838 O O . ALA A 1 100 ? -3.186 -4.640 -8.746 1.00 84.94 100 ALA A O 1
ATOM 839 N N . PRO A 1 101 ? -1.611 -4.997 -7.186 1.00 82.44 101 PRO A N 1
ATOM 840 C CA . PRO A 1 101 ? -0.500 -4.660 -8.082 1.00 82.44 101 PRO A CA 1
ATOM 841 C C . PRO A 1 101 ? -0.260 -5.704 -9.174 1.00 82.44 101 PRO A C 1
ATOM 843 O O . PRO A 1 101 ? 0.334 -5.394 -10.204 1.00 82.44 101 PRO A O 1
ATOM 846 N N . 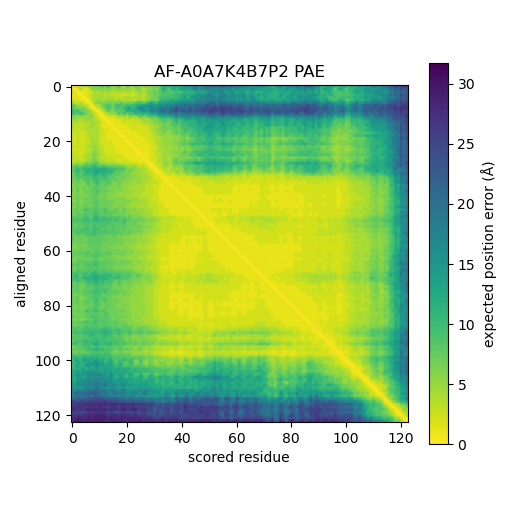TYR A 1 102 ? -0.710 -6.936 -8.942 1.00 81.25 102 TYR A N 1
ATOM 847 C CA . TYR A 1 102 ? -0.559 -8.069 -9.843 1.00 81.25 102 TYR A CA 1
ATOM 848 C C . TYR A 1 102 ? -1.857 -8.887 -9.854 1.00 81.25 102 TYR A C 1
ATOM 850 O O . TYR A 1 102 ? -2.627 -8.808 -8.891 1.00 81.25 102 TYR A O 1
ATOM 858 N N . PRO A 1 103 ? -2.098 -9.696 -10.902 1.00 82.62 103 PRO A N 1
ATOM 859 C CA . PRO A 1 103 ? -3.198 -10.654 -10.921 1.00 82.62 103 PRO A CA 1
ATOM 860 C C . PRO A 1 103 ? -3.207 -11.548 -9.677 1.00 82.62 103 PRO A C 1
ATOM 862 O O . PRO A 1 103 ? -2.151 -11.993 -9.226 1.00 82.62 103 PRO A O 1
ATOM 865 N N . VAL A 1 104 ? -4.404 -11.856 -9.167 1.00 73.56 104 VAL A N 1
ATOM 866 C CA . VAL A 1 104 ? -4.602 -12.651 -7.938 1.00 73.56 104 VAL A CA 1
ATOM 867 C C . VAL A 1 104 ? -3.861 -13.989 -7.992 1.00 73.56 104 VAL A C 1
ATOM 869 O O . VAL A 1 104 ? -3.183 -14.338 -7.033 1.00 73.56 104 VAL A O 1
ATOM 872 N N . ALA A 1 105 ? -3.872 -14.655 -9.150 1.00 77.12 105 ALA A N 1
ATOM 873 C CA . ALA A 1 105 ? -3.210 -15.943 -9.365 1.00 77.12 105 ALA A CA 1
ATOM 874 C C . ALA A 1 105 ? -1.688 -15.943 -9.103 1.00 77.12 105 ALA A C 1
ATOM 876 O O . ALA A 1 105 ? -1.094 -17.006 -8.974 1.00 77.12 105 ALA A O 1
ATOM 877 N N . LEU A 1 106 ? -1.036 -14.773 -9.046 1.00 75.56 106 LEU A N 1
ATOM 878 C CA . LEU A 1 106 ? 0.386 -14.653 -8.688 1.00 75.56 106 LEU A CA 1
ATOM 879 C C . LEU A 1 106 ? 0.618 -14.430 -7.186 1.00 75.56 106 LEU A C 1
ATOM 881 O O . LEU A 1 106 ? 1.754 -14.520 -6.726 1.00 75.56 106 LEU A O 1
ATOM 885 N N . GLY A 1 107 ? -0.426 -14.065 -6.441 1.00 70.44 107 GLY A N 1
ATOM 886 C CA . GLY A 1 107 ? -0.376 -13.822 -5.000 1.00 70.44 107 GLY A CA 1
ATOM 887 C C . GLY A 1 107 ? -0.778 -15.028 -4.153 1.00 70.44 107 GLY A C 1
ATOM 888 O O . GLY A 1 107 ? -0.517 -15.020 -2.949 1.00 70.44 107 GLY A O 1
ATOM 889 N N . ASP A 1 108 ? -1.398 -16.037 -4.765 1.00 75.56 108 ASP A N 1
ATOM 890 C CA . ASP A 1 108 ? -1.795 -17.261 -4.081 1.00 75.56 108 ASP A CA 1
ATOM 891 C C . ASP A 1 108 ? -0.555 -18.029 -3.616 1.00 75.56 108 ASP A C 1
ATOM 893 O O . ASP A 1 108 ? 0.383 -18.282 -4.377 1.00 75.56 108 ASP A O 1
ATOM 897 N N . LEU A 1 109 ? -0.534 -18.368 -2.327 1.00 75.94 109 LEU A N 1
ATOM 898 C CA . LEU A 1 109 ? 0.524 -19.207 -1.786 1.00 75.94 109 LEU A CA 1
ATOM 899 C C . LEU A 1 109 ? 0.336 -20.640 -2.295 1.00 75.94 109 LEU A C 1
ATOM 901 O O . LEU A 1 109 ? -0.801 -21.115 -2.356 1.00 75.94 109 LEU A O 1
ATOM 905 N N . PRO A 1 110 ? 1.433 -21.343 -2.615 1.00 75.00 110 PRO A N 1
ATOM 906 C CA . PRO A 1 110 ? 1.366 -22.742 -3.006 1.00 75.00 110 PRO A CA 1
ATOM 907 C C . PRO A 1 110 ? 0.732 -23.586 -1.886 1.00 75.00 110 PRO A C 1
ATOM 909 O O . PRO A 1 110 ? 0.890 -23.279 -0.695 1.00 75.00 110 PRO A O 1
ATOM 912 N N . GLU A 1 111 ? -0.022 -24.622 -2.268 1.00 72.12 111 GLU A N 1
ATOM 913 C CA . GLU A 1 111 ? -0.850 -25.420 -1.350 1.00 72.12 111 GLU A CA 1
ATOM 914 C C . GLU 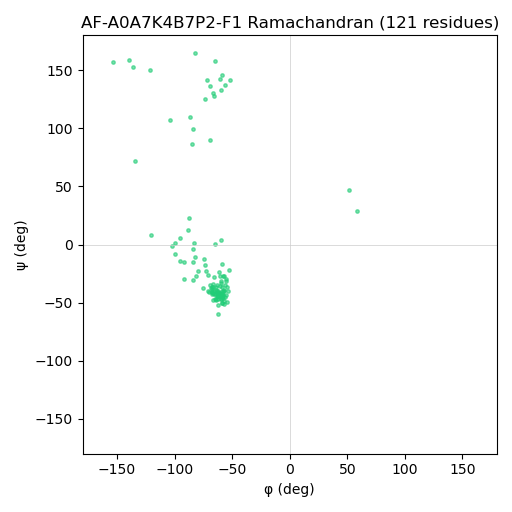A 1 111 ? -0.041 -25.996 -0.185 1.00 72.12 111 GLU A C 1
ATOM 916 O O . GLU A 1 111 ? -0.556 -26.094 0.925 1.00 72.12 111 GLU A O 1
ATOM 921 N N . GLU A 1 112 ? 1.237 -26.298 -0.410 1.00 69.81 112 GLU A N 1
ATOM 922 C CA . GLU A 1 112 ? 2.177 -26.841 0.569 1.00 69.81 112 GLU A CA 1
ATOM 923 C C . GLU A 1 112 ? 2.486 -25.869 1.717 1.00 69.81 112 GLU A C 1
ATOM 925 O O . GLU A 1 112 ? 2.817 -26.301 2.822 1.00 69.81 112 GLU A O 1
ATOM 930 N N . ILE A 1 113 ? 2.394 -24.559 1.462 1.00 70.25 113 ILE A N 1
ATOM 931 C CA . ILE A 1 113 ? 2.636 -23.498 2.452 1.00 70.25 113 ILE A CA 1
ATOM 932 C C . ILE A 1 113 ? 1.333 -23.105 3.148 1.00 70.25 113 ILE A C 1
ATOM 934 O O . ILE A 1 113 ? 1.341 -22.700 4.312 1.00 70.25 113 ILE A O 1
ATOM 938 N N . THR A 1 114 ? 0.198 -23.231 2.462 1.00 71.94 114 THR A N 1
ATOM 939 C CA . THR A 1 114 ? -1.101 -23.103 3.120 1.00 71.94 114 THR A CA 1
ATOM 940 C C . THR A 1 114 ? -1.309 -24.314 4.034 1.00 71.94 114 THR A C 1
ATOM 942 O O . THR A 1 114 ? -1.058 -25.444 3.631 1.00 71.94 114 THR A O 1
ATOM 945 N N . ASP A 1 115 ? -1.799 -24.139 5.264 1.00 62.16 115 ASP A N 1
ATOM 946 C CA . ASP A 1 115 ? -2.003 -25.249 6.224 1.00 62.16 115 ASP A CA 1
ATOM 947 C C . ASP A 1 115 ? -2.981 -26.355 5.740 1.00 62.16 115 ASP A C 1
ATOM 949 O O . ASP A 1 115 ? -3.263 -27.303 6.467 1.00 62.16 115 ASP A O 1
ATOM 953 N N . ARG A 1 116 ? -3.489 -26.265 4.503 1.00 61.47 116 ARG A N 1
ATOM 954 C CA . ARG A 1 116 ? -4.264 -27.300 3.807 1.00 61.47 116 ARG A CA 1
ATOM 955 C C . ARG A 1 116 ? -3.398 -28.358 3.105 1.00 61.47 116 ARG A C 1
ATOM 957 O O . ARG A 1 116 ? -3.930 -29.412 2.773 1.00 61.47 116 ARG A O 1
ATOM 964 N N . GLY A 1 117 ? -2.095 -28.121 2.916 1.00 56.31 117 GLY A N 1
ATOM 965 C CA . GLY A 1 117 ? -1.153 -29.101 2.354 1.00 56.31 117 GLY A CA 1
ATOM 966 C C . GLY A 1 117 ? -0.674 -30.160 3.357 1.00 56.31 117 GLY A C 1
ATOM 967 O O . GLY A 1 117 ? -0.309 -31.271 2.973 1.00 56.31 117 GLY 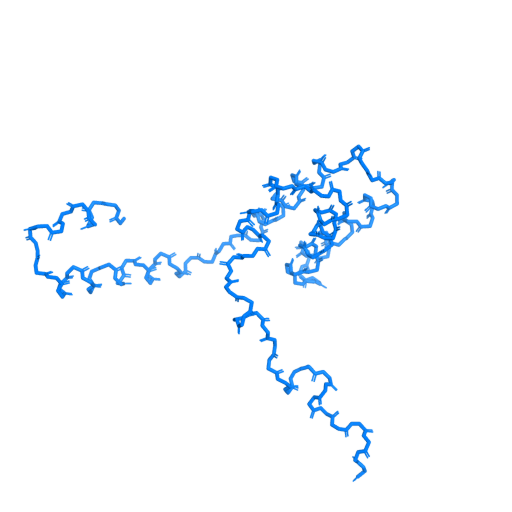A O 1
ATOM 968 N N . ARG A 1 118 ? -0.734 -29.869 4.666 1.00 56.41 118 ARG A N 1
ATOM 969 C CA . ARG A 1 118 ? -0.579 -30.884 5.718 1.00 56.41 118 ARG A CA 1
ATOM 970 C C . ARG A 1 118 ? -1.937 -31.509 5.992 1.00 56.41 118 ARG A C 1
ATOM 972 O O . ARG A 1 118 ? -2.815 -30.881 6.577 1.00 56.41 118 ARG A O 1
ATOM 979 N N . ASN A 1 119 ? -2.110 -32.768 5.603 1.00 61.12 119 ASN A N 1
ATOM 980 C CA . ASN A 1 119 ? -3.236 -33.549 6.091 1.00 61.12 119 ASN A CA 1
ATOM 981 C C . ASN A 1 119 ? -3.024 -33.829 7.587 1.00 61.12 119 ASN A C 1
ATOM 983 O O . ASN A 1 119 ? -2.419 -34.830 7.952 1.00 61.12 119 ASN A O 1
ATOM 987 N N . MET A 1 120 ? -3.527 -32.936 8.444 1.00 60.38 120 MET A N 1
ATOM 988 C CA . MET A 1 120 ? -3.466 -33.048 9.911 1.00 60.38 120 MET A CA 1
ATOM 989 C C . MET A 1 120 ? -4.259 -34.252 10.464 1.00 60.38 120 MET A C 1
ATOM 991 O O . MET A 1 120 ? -4.313 -34.441 11.674 1.00 60.38 120 MET A O 1
ATOM 995 N N . TRP A 1 121 ? -4.890 -35.041 9.585 1.00 65.38 121 TRP A N 1
ATOM 996 C CA . TRP A 1 121 ? -5.756 -36.182 9.890 1.00 65.38 121 TRP A CA 1
ATOM 997 C C . TRP A 1 121 ? -5.251 -37.504 9.296 1.00 65.38 121 TRP A C 1
ATOM 999 O O . TRP A 1 121 ? -5.976 -38.497 9.317 1.00 65.38 121 TRP A O 1
ATOM 1009 N N . LYS A 1 122 ? -4.040 -37.534 8.733 1.00 56.22 122 LYS A N 1
ATOM 1010 C CA . LYS A 1 122 ? -3.354 -38.784 8.394 1.00 56.22 122 LYS A CA 1
ATOM 1011 C C . LYS A 1 122 ? -2.263 -39.030 9.433 1.00 56.22 122 LYS A C 1
ATOM 1013 O O . LYS A 1 122 ? -1.271 -38.305 9.443 1.00 56.22 122 LYS A O 1
ATOM 1018 N N . GLU A 1 123 ? -2.516 -40.006 10.306 1.00 52.50 123 GLU A N 1
ATOM 1019 C CA . GLU A 1 123 ? -1.507 -40.674 11.146 1.00 52.50 123 GLU A CA 1
ATOM 1020 C C . GLU A 1 123 ? -0.504 -41.463 10.293 1.00 52.50 123 GLU A C 1
ATOM 1022 O O . GLU A 1 123 ? -0.918 -42.009 9.239 1.00 52.50 123 GLU A O 1
#

pLDDT: mean 87.88, std 11.64, range [52.5, 98.5]

Mean predicted aligned error: 7.96 Å

Radius of gyration: 20.39 Å; Cα contacts (8 Å, |Δi|>4): 57; chains: 1; bounding box: 35×51×55 Å

Foldseek 3Di:
D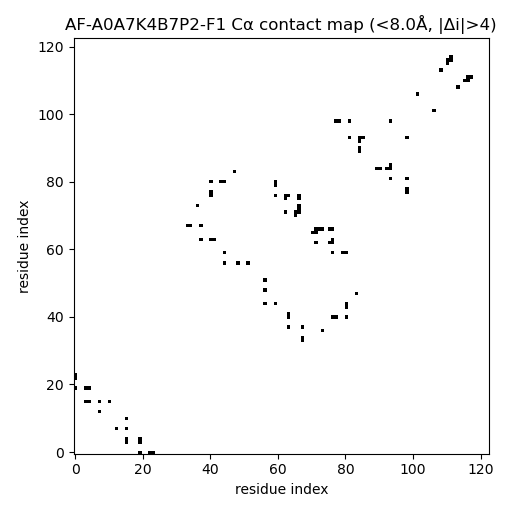VVLVVCCVVDDPVVSVVVVVVVVVVVVVDDDDLVVLLVVLVVLLVVCVVVDDPVLSVVLVVQSVCSVVVNDPSCRSLVSSVVVCVVVVPPVVVPDCSNPVDPPVVVDDPCCPPPNVDPPPDD

Solvent-accessible surface area (backbone atoms only — not comparable to full-atom values): 7563 Å² total; per-residue (Å²): 110,72,70,65,66,70,46,57,91,82,50,59,69,67,61,50,50,52,54,48,52,53,54,48,54,60,58,64,69,61,73,81,59,67,66,58,54,51,50,53,54,52,53,53,50,60,72,45,47,92,80,51,54,72,66,56,52,54,49,51,53,51,42,45,48,32,34,73,71,70,74,44,57,71,63,59,43,50,52,57,54,48,53,47,32,62,74,68,66,34,67,78,62,65,74,34,50,87,84,58,77,60,66,66,86,76,70,61,71,58,57,76,78,40,80,79,51,55,64,90,83,68,130

Nearest PDB structures (foldseek):
  5frg-assembly1_A  TM=3.649E-01  e=7.517E+00  Xenopus tropicalis

Sequence (123 aa):
MGRLVASRTAMDPDESFFAYRTLLCEALTKVPRYTNNINVLLHILGYFSEKVSINEKNYCLRVIDRYRHNQATLAEPRNLLYSWVIRFQDHFLEDQTFFAPYPVALGDLPEEITDRGRNMWKE